Protein AF-A0A026WXR7-F1 (afdb_monomer)

InterPro domains:
  IPR016158 Cullin homology domain [PS50069] (1-39)
  IPR036317 Cullin homology domain superfamily [SSF75632] (1-73)
  IPR045093 Cullin [PTHR11932] (1-74)
  IPR059120 Cullin-like, alpha+beta domain [PF26557] (1-73)

Foldseek 3Di:
DQQVVVCVVPQADWDFPQRSCVRS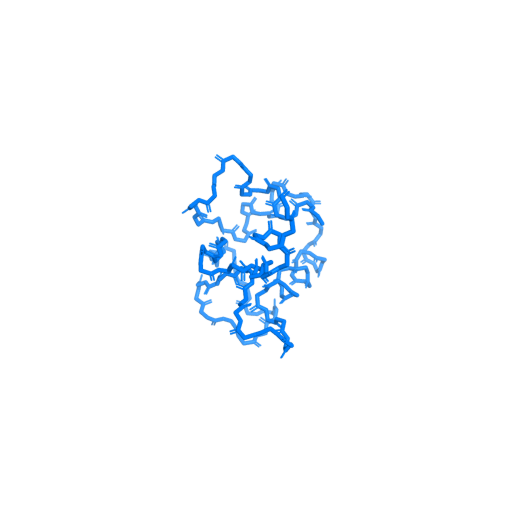VDDLVVSLVVVCCQDPVPVDPDGQKHWPPDDPGSVPRDRRIIIHGDPPPDPPPVPPVPDD

pLDDT: mean 80.13, std 14.53, range [41.78, 93.19]

Nearest PDB structures (foldseek):
  3dqv-assembly3_C-2  TM=9.835E-01  e=7.175E-10  Homo sapiens
  3dqv-assembly3_D  TM=9.850E-01  e=1.920E-09  Homo sapiens
  6v9i-assembly1_C  TM=9.336E-01  e=7.661E-10  Streptococcus sp. 'group G'
  7oni-assembly1_C  TM=9.618E-01  e=3.952E-09  Hom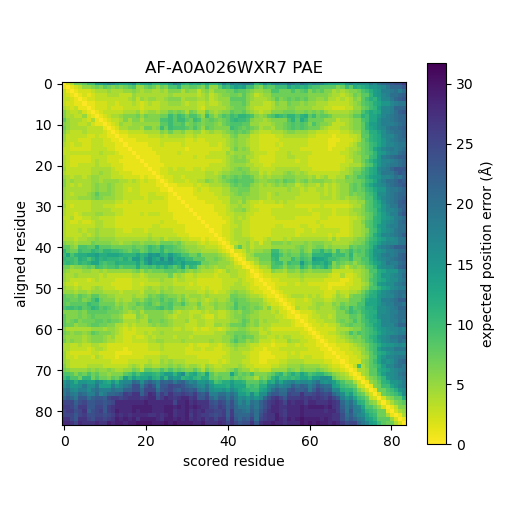o sapiens
  6g90-assembly1_Q  TM=2.739E-01  e=9.414E+00  Saccharomyces cerevisiae

Mean predicted aligned error: 7.79 Å

Sequence (84 aa):
MAVLFAWNQRPNEKISYENLRLATELPDPELRRTLWSLCAFPKLKRQLLLVEPHAATPKDFANDTRFWVNQEFAIVFVYFILSN

Solvent-accessible surface area (backbone atoms only — not comparable to full-atom values): 5168 Å² total; per-residue (Å²): 114,64,73,65,56,73,32,71,90,40,60,88,49,75,44,32,44,49,57,50,37,68,75,50,72,47,57,68,76,57,45,34,54,52,52,38,58,38,47,64,41,90,90,48,96,63,40,54,30,45,62,41,72,83,60,96,48,64,78,64,64,46,60,81,28,29,35,30,59,33,87,83,52,68,83,80,70,82,73,77,85,75,74,135

Organism: Ooceraea biroi (NCBI:txid2015173)

Secondary structure (DSSP, 8-state):
-HHHHTTSS-TT--EEHHHHHHHH---HHHHHHHHHHHH--TT-SS-SEEEES--SSTTS--TT-EEEE-TT-----TTSSS--

Structure (mmCIF, N/CA/C/O backbone):
data_AF-A0A026WXR7-F1
#
_entry.id   AF-A0A026WXR7-F1
#
loop_
_atom_site.group_PDB
_atom_site.id
_atom_site.type_symbol
_atom_site.label_atom_id
_atom_site.label_alt_id
_atom_site.label_comp_id
_atom_site.label_asym_id
_atom_site.label_entity_id
_atom_site.label_seq_id
_atom_site.pdbx_PDB_ins_code
_atom_site.Cartn_x
_atom_site.Cartn_y
_atom_site.Cartn_z
_atom_site.occupancy
_atom_site.B_iso_or_equiv
_atom_site.auth_seq_id
_atom_site.auth_comp_id
_atom_site.auth_asym_id
_atom_site.auth_atom_id
_atom_site.pdbx_PDB_model_num
ATOM 1 N N . MET A 1 1 ? 6.499 8.897 3.658 1.00 56.22 1 MET A N 1
ATOM 2 C CA . MET A 1 1 ? 5.470 9.949 3.484 1.00 56.22 1 MET A CA 1
ATOM 3 C C . MET A 1 1 ? 4.889 9.976 2.071 1.00 56.22 1 MET A C 1
ATOM 5 O O . MET A 1 1 ? 3.673 9.953 1.975 1.00 56.22 1 MET A O 1
ATOM 9 N N . ALA A 1 2 ? 5.695 9.941 0.999 1.00 71.12 2 ALA A N 1
ATOM 10 C CA . ALA A 1 2 ? 5.222 10.018 -0.398 1.00 71.12 2 ALA A CA 1
ATOM 11 C C . ALA A 1 2 ? 4.048 9.080 -0.757 1.00 71.12 2 ALA A C 1
ATOM 13 O O . ALA A 1 2 ? 3.102 9.503 -1.409 1.00 71.12 2 ALA A O 1
ATOM 14 N N . VAL A 1 3 ? 4.059 7.837 -0.266 1.00 80.00 3 VAL A N 1
ATOM 15 C CA . VAL A 1 3 ? 3.018 6.839 -0.579 1.00 80.00 3 VAL A CA 1
ATOM 16 C C . VAL A 1 3 ? 1.619 7.275 -0.125 1.00 80.00 3 VAL A C 1
ATOM 18 O O . VAL A 1 3 ? 0.666 7.105 -0.870 1.00 80.00 3 VAL A O 1
ATOM 21 N N . LEU A 1 4 ? 1.475 7.894 1.052 1.00 81.00 4 LEU A N 1
ATOM 22 C CA . LEU A 1 4 ? 0.160 8.337 1.543 1.00 81.00 4 LEU A CA 1
ATOM 23 C C . LEU A 1 4 ? -0.368 9.564 0.794 1.00 81.00 4 LEU A C 1
ATOM 25 O O . LEU A 1 4 ? -1.579 9.725 0.661 1.00 81.00 4 LEU A O 1
ATOM 29 N N . PHE A 1 5 ? 0.524 10.397 0.249 1.00 81.62 5 PHE A N 1
ATOM 30 C CA . PHE A 1 5 ? 0.125 11.552 -0.555 1.00 81.62 5 PHE A CA 1
ATOM 31 C C . PHE A 1 5 ? -0.600 11.158 -1.845 1.00 81.62 5 PHE A C 1
ATOM 33 O O . PHE A 1 5 ? -1.416 11.944 -2.324 1.00 81.62 5 PHE A O 1
ATOM 40 N N . ALA A 1 6 ? -0.391 9.937 -2.355 1.00 83.94 6 ALA A N 1
ATOM 41 C CA . ALA A 1 6 ? -1.115 9.424 -3.519 1.00 83.94 6 ALA A CA 1
ATOM 42 C C . ALA A 1 6 ? -2.644 9.411 -3.315 1.00 83.94 6 ALA A C 1
ATOM 44 O O . ALA A 1 6 ? -3.396 9.549 -4.277 1.00 83.94 6 ALA A O 1
ATOM 45 N N . TRP A 1 7 ? -3.110 9.327 -2.063 1.00 86.06 7 TRP A N 1
ATOM 46 C CA . TRP A 1 7 ? -4.533 9.360 -1.712 1.00 86.06 7 TRP A CA 1
ATOM 47 C C . TRP A 1 7 ? -5.040 10.733 -1.256 1.00 86.06 7 TRP A C 1
ATOM 49 O O . TRP A 1 7 ? -6.227 10.872 -0.981 1.00 86.06 7 TRP A O 1
ATOM 59 N N . ASN A 1 8 ? -4.198 11.771 -1.213 1.00 80.88 8 ASN A N 1
ATOM 60 C CA . ASN A 1 8 ? -4.596 13.080 -0.678 1.00 80.88 8 ASN A CA 1
ATOM 61 C C . ASN A 1 8 ? -5.706 13.753 -1.509 1.00 80.88 8 ASN A C 1
ATOM 63 O O . ASN A 1 8 ? -6.618 14.364 -0.964 1.00 80.88 8 ASN A O 1
ATOM 67 N N . GLN A 1 9 ? -5.659 13.609 -2.837 1.00 72.88 9 GLN A N 1
ATOM 68 C CA . GLN A 1 9 ? -6.697 14.128 -3.741 1.00 72.88 9 GLN A CA 1
ATOM 69 C C . GLN A 1 9 ? -7.811 13.107 -4.028 1.00 72.88 9 GLN A C 1
ATOM 71 O O . GLN A 1 9 ? -8.816 13.450 -4.647 1.00 72.88 9 GLN A O 1
ATOM 76 N N . ARG A 1 10 ? -7.627 11.843 -3.620 1.00 83.50 10 ARG A N 1
ATOM 77 C CA . ARG A 1 10 ? -8.468 10.688 -3.984 1.00 83.50 10 ARG A CA 1
ATOM 78 C C . ARG A 1 10 ? -8.587 9.699 -2.808 1.00 83.50 10 ARG A C 1
ATOM 80 O O . ARG A 1 10 ? -8.157 8.552 -2.925 1.00 83.50 10 ARG A O 1
ATOM 87 N N . PRO A 1 11 ? -9.161 10.102 -1.661 1.00 80.06 11 PRO A N 1
ATOM 88 C CA . PRO A 1 11 ? -9.104 9.314 -0.423 1.00 80.06 11 PRO A CA 1
ATOM 89 C C . PRO A 1 11 ? -9.831 7.963 -0.501 1.00 80.06 11 PRO A C 1
ATOM 91 O O . PRO A 1 11 ? -9.462 7.022 0.199 1.00 80.06 11 PRO A O 1
ATOM 94 N N . ASN A 1 12 ? -10.834 7.847 -1.374 1.00 82.38 12 ASN A N 1
ATOM 95 C CA . ASN A 1 12 ? -11.677 6.654 -1.503 1.00 82.38 12 ASN A CA 1
ATOM 96 C C . ASN A 1 12 ? -11.275 5.743 -2.677 1.00 82.38 12 ASN A C 1
ATOM 98 O O . ASN A 1 12 ? -11.945 4.743 -2.933 1.00 82.38 12 ASN A O 1
ATOM 102 N N . GLU A 1 13 ? -10.225 6.091 -3.425 1.00 89.12 13 GLU A N 1
ATOM 103 C CA . GLU A 1 13 ? -9.848 5.376 -4.645 1.00 89.12 13 GLU A CA 1
ATOM 104 C C . GLU A 1 13 ? -8.894 4.209 -4.351 1.00 89.12 13 GLU A C 1
ATOM 106 O O . GLU A 1 13 ? -7.994 4.298 -3.510 1.00 89.12 13 GLU A O 1
ATOM 111 N N . LYS A 1 14 ? -9.077 3.099 -5.073 1.00 91.88 14 LYS A N 1
ATOM 112 C CA . LYS A 1 14 ? -8.143 1.970 -5.067 1.00 91.88 14 LYS A CA 1
ATOM 113 C C . LYS A 1 14 ? -7.051 2.219 -6.104 1.00 91.88 14 LYS A C 1
ATOM 115 O O . LYS A 1 14 ? -7.350 2.294 -7.292 1.00 91.88 14 LYS A O 1
ATOM 120 N N . ILE A 1 15 ? -5.798 2.294 -5.668 1.00 91.44 15 ILE A N 1
ATOM 121 C CA . ILE A 1 15 ? -4.646 2.551 -6.540 1.00 91.44 15 ILE A CA 1
ATOM 122 C C . ILE A 1 15 ? -3.844 1.256 -6.695 1.00 91.44 15 ILE A C 1
ATOM 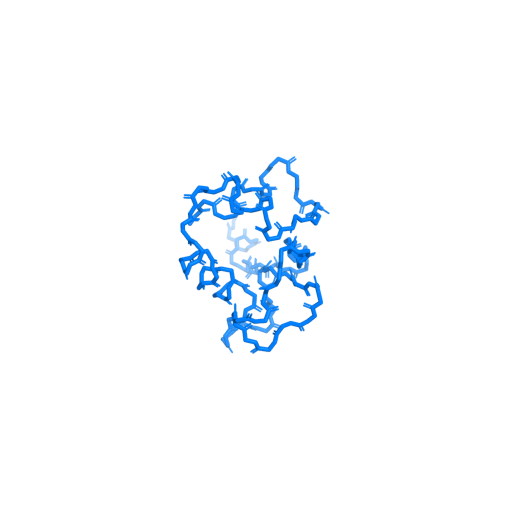124 O O . ILE A 1 15 ? -3.568 0.573 -5.708 1.00 91.44 15 ILE A O 1
ATOM 128 N N . SER A 1 16 ? -3.495 0.896 -7.930 1.00 93.19 16 SER A N 1
ATOM 129 C CA . SER A 1 16 ? -2.661 -0.276 -8.213 1.00 93.19 16 SER A CA 1
ATOM 130 C C . SER A 1 16 ? -1.211 -0.067 -7.771 1.00 93.19 16 SER A C 1
ATOM 132 O O . SER A 1 16 ? -0.730 1.066 -7.677 1.00 93.19 16 SER A O 1
ATOM 134 N N . TYR A 1 17 ? -0.491 -1.164 -7.536 1.00 91.69 17 TYR A N 1
ATOM 135 C CA . TYR A 1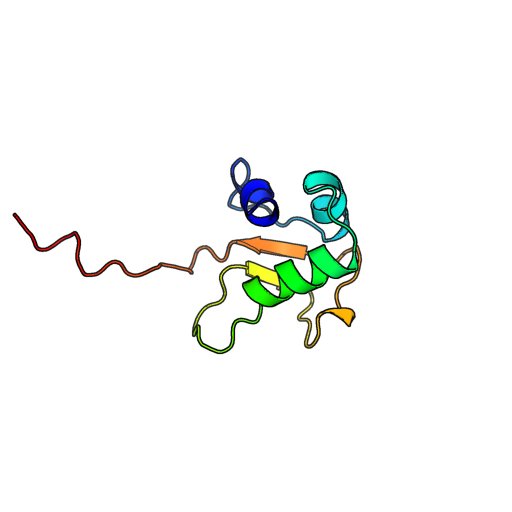 17 ? 0.938 -1.140 -7.233 1.00 91.69 17 TYR A CA 1
ATOM 136 C C . TYR A 1 17 ? 1.732 -0.382 -8.306 1.00 91.69 17 TYR A C 1
ATOM 138 O O . TYR A 1 17 ? 2.567 0.461 -7.980 1.00 91.69 17 TYR A O 1
ATOM 146 N N . GLU A 1 18 ? 1.423 -0.633 -9.581 1.00 91.94 18 GLU A N 1
ATOM 147 C CA . GLU A 1 18 ? 2.044 0.055 -10.715 1.00 91.94 18 GLU A CA 1
ATOM 148 C C . GLU A 1 18 ? 1.828 1.574 -10.656 1.00 91.94 18 GLU A C 1
ATOM 150 O O . GLU A 1 18 ? 2.785 2.342 -10.734 1.00 91.94 18 GLU A O 1
ATOM 155 N N . ASN A 1 19 ? 0.593 2.022 -10.425 1.00 90.56 19 ASN A N 1
ATOM 156 C CA . ASN A 1 19 ? 0.285 3.449 -10.342 1.00 90.56 19 ASN A CA 1
ATOM 157 C C . ASN A 1 19 ? 0.958 4.111 -9.136 1.00 90.56 19 ASN A C 1
ATOM 159 O O . ASN A 1 19 ? 1.408 5.250 -9.236 1.00 90.56 19 ASN A O 1
ATOM 163 N N . LEU A 1 20 ? 1.069 3.409 -8.005 1.00 89.94 20 LEU A 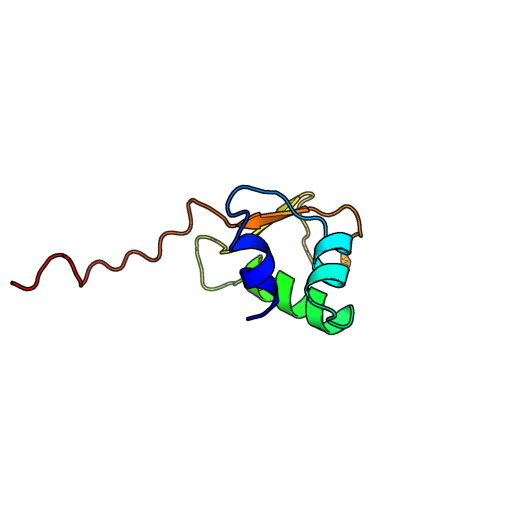N 1
ATOM 164 C CA . LEU A 1 20 ? 1.805 3.911 -6.842 1.00 89.94 20 LEU A CA 1
ATOM 165 C C . LEU A 1 20 ? 3.291 4.047 -7.132 1.00 89.94 20 LEU A C 1
ATOM 167 O O . LEU A 1 20 ? 3.907 5.022 -6.707 1.00 89.94 20 LEU A O 1
ATOM 171 N N . ARG A 1 21 ? 3.869 3.106 -7.878 1.00 89.75 21 ARG A N 1
ATOM 172 C CA . ARG A 1 21 ? 5.260 3.193 -8.317 1.00 89.75 21 ARG A CA 1
ATOM 173 C C . ARG A 1 21 ? 5.484 4.403 -9.219 1.00 89.75 21 ARG A C 1
ATOM 175 O O . ARG A 1 21 ? 6.440 5.137 -8.995 1.00 89.75 21 ARG A O 1
ATOM 182 N N . LEU A 1 22 ? 4.583 4.645 -10.171 1.00 88.69 22 LEU A N 1
ATOM 183 C CA . LEU A 1 22 ? 4.637 5.820 -11.044 1.00 88.69 22 LEU A CA 1
ATOM 184 C C . LEU A 1 22 ? 4.462 7.131 -10.265 1.00 88.69 22 LEU A C 1
ATOM 186 O O . LEU A 1 22 ? 5.197 8.079 -10.497 1.00 88.69 22 LEU A O 1
ATOM 190 N N . ALA A 1 23 ? 3.522 7.184 -9.319 1.00 86.50 23 ALA A N 1
ATOM 191 C CA . ALA A 1 23 ? 3.213 8.402 -8.571 1.00 86.50 23 ALA A CA 1
ATOM 192 C C . ALA A 1 23 ? 4.262 8.759 -7.506 1.00 86.50 23 ALA A C 1
ATOM 194 O O . ALA A 1 23 ? 4.405 9.924 -7.148 1.00 86.50 23 ALA A O 1
ATOM 195 N N . THR A 1 24 ? 4.948 7.759 -6.948 1.00 86.31 24 THR A N 1
ATOM 196 C CA . THR A 1 24 ? 5.916 7.964 -5.858 1.00 86.31 24 THR A CA 1
ATOM 197 C C . THR A 1 24 ? 7.360 8.012 -6.340 1.00 86.31 24 THR A C 1
ATOM 199 O O . THR A 1 24 ? 8.220 8.410 -5.560 1.00 86.31 24 THR A O 1
ATOM 202 N N . GLU A 1 25 ? 7.621 7.580 -7.581 1.00 87.25 25 GLU A N 1
ATOM 203 C CA . GLU A 1 25 ? 8.957 7.434 -8.183 1.00 87.25 25 GLU A CA 1
ATOM 204 C C . GLU A 1 25 ? 9.940 6.615 -7.322 1.00 87.25 25 GLU A C 1
ATOM 206 O O . GLU A 1 25 ? 11.158 6.669 -7.498 1.00 87.25 25 GLU A O 1
ATOM 211 N N . LEU A 1 26 ? 9.414 5.817 -6.386 1.00 85.88 26 LEU A N 1
ATOM 212 C CA . LEU A 1 26 ? 10.220 5.006 -5.486 1.00 85.88 26 LEU A CA 1
ATOM 213 C C . LEU A 1 26 ? 10.699 3.724 -6.179 1.00 85.88 26 LEU A C 1
ATOM 215 O O . LEU A 1 26 ? 9.954 3.107 -6.950 1.00 85.88 26 LEU A O 1
ATOM 219 N N . PRO A 1 27 ? 11.912 3.248 -5.852 1.00 88.88 27 PRO A N 1
ATOM 220 C CA . PRO A 1 27 ? 12.377 1.953 -6.317 1.00 88.88 27 PRO A CA 1
ATOM 221 C C . PRO A 1 27 ? 11.526 0.817 -5.723 1.00 88.88 27 PRO A C 1
ATOM 223 O O . PRO A 1 27 ? 11.179 0.822 -4.540 1.00 88.88 27 PRO A O 1
ATOM 226 N N . ASP A 1 28 ? 11.248 -0.205 -6.539 1.00 88.00 28 ASP A N 1
ATOM 227 C CA . ASP A 1 28 ? 10.454 -1.400 -6.200 1.00 88.00 28 ASP A CA 1
ATOM 228 C C . ASP A 1 28 ? 10.688 -1.959 -4.777 1.00 88.00 28 ASP A C 1
ATOM 230 O O . ASP A 1 28 ? 9.718 -2.118 -4.025 1.00 88.00 28 ASP A O 1
ATOM 234 N N . PRO A 1 29 ? 11.939 -2.239 -4.346 1.00 89.19 29 PRO A N 1
ATOM 235 C CA . PRO A 1 29 ? 12.193 -2.804 -3.020 1.00 89.19 29 PRO A CA 1
ATOM 236 C C . PRO A 1 29 ? 11.822 -1.858 -1.872 1.00 89.19 29 PRO A C 1
ATOM 238 O O . PRO A 1 29 ? 11.412 -2.322 -0.806 1.00 89.19 29 PRO A O 1
ATOM 241 N N . GLU A 1 30 ? 11.944 -0.547 -2.070 1.00 89.69 30 GLU A N 1
ATOM 242 C CA . GLU A 1 30 ? 11.595 0.455 -1.064 1.00 89.69 30 GLU A CA 1
ATOM 243 C C . GLU A 1 30 ? 10.081 0.6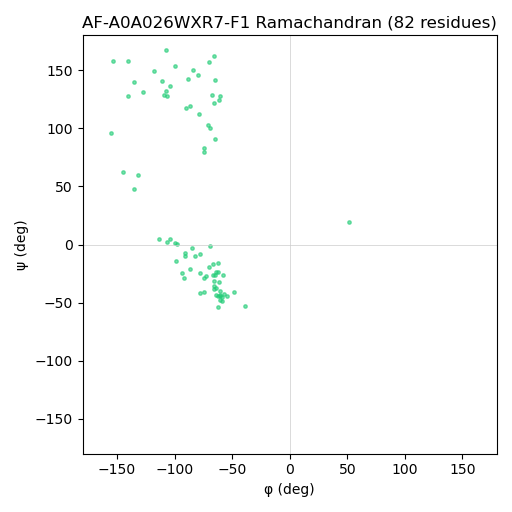62 -0.999 1.00 89.69 30 GLU A C 1
ATOM 245 O O . GLU A 1 30 ? 9.504 0.671 0.093 1.00 89.69 30 GLU A O 1
ATOM 250 N N . LEU A 1 31 ? 9.415 0.710 -2.157 1.00 90.06 31 LEU A N 1
ATOM 251 C CA . LEU A 1 31 ? 7.960 0.801 -2.240 1.00 90.06 31 LEU A CA 1
ATOM 252 C C . LEU A 1 31 ? 7.287 -0.412 -1.584 1.00 90.06 31 LEU A C 1
ATOM 254 O O . LEU A 1 31 ? 6.367 -0.242 -0.785 1.00 90.06 31 LEU A O 1
ATOM 258 N N . ARG A 1 32 ? 7.780 -1.632 -1.846 1.00 90.81 32 ARG A N 1
ATOM 259 C CA . ARG A 1 32 ? 7.250 -2.869 -1.236 1.00 90.81 32 ARG A CA 1
ATOM 260 C C . ARG A 1 32 ? 7.376 -2.862 0.279 1.00 90.81 32 ARG A C 1
ATOM 262 O O . ARG A 1 32 ? 6.401 -3.154 0.968 1.00 90.81 32 ARG A O 1
ATOM 269 N N . ARG A 1 33 ? 8.555 -2.517 0.811 1.00 88.50 33 ARG A N 1
ATOM 270 C CA . ARG A 1 33 ? 8.763 -2.403 2.267 1.00 88.50 33 ARG A CA 1
ATOM 271 C C . ARG A 1 33 ? 7.852 -1.346 2.878 1.00 88.50 33 ARG A C 1
ATOM 273 O O . ARG A 1 33 ? 7.256 -1.594 3.923 1.00 88.50 33 ARG A O 1
ATOM 280 N N . THR A 1 34 ? 7.723 -0.200 2.213 1.00 90.12 34 THR A N 1
ATOM 281 C CA . THR A 1 34 ? 6.868 0.894 2.677 1.00 90.12 34 THR A CA 1
ATOM 282 C C . THR A 1 34 ? 5.407 0.460 2.726 1.00 90.12 34 THR A C 1
ATOM 284 O O . THR A 1 34 ? 4.804 0.536 3.791 1.00 90.12 34 THR A O 1
ATOM 287 N N . LEU A 1 35 ? 4.852 -0.072 1.633 1.00 90.31 35 LEU A N 1
ATOM 288 C CA . LEU A 1 35 ? 3.470 -0.560 1.598 1.00 90.31 35 LEU A CA 1
ATOM 289 C C . LEU A 1 35 ? 3.233 -1.655 2.638 1.00 90.31 35 LEU A C 1
ATOM 291 O O . LEU A 1 35 ? 2.281 -1.570 3.406 1.00 90.31 35 LEU A O 1
ATOM 295 N N . TRP A 1 36 ? 4.148 -2.621 2.756 1.00 89.94 36 TRP A N 1
ATOM 296 C CA . TRP A 1 36 ? 4.045 -3.674 3.765 1.00 89.94 36 TRP A CA 1
ATOM 297 C C . TRP A 1 36 ? 3.963 -3.120 5.190 1.00 89.94 36 TRP A C 1
ATOM 299 O O . TRP A 1 36 ? 3.120 -3.553 5.970 1.00 89.94 36 TRP A O 1
ATOM 309 N N . SER A 1 37 ? 4.776 -2.113 5.521 1.00 87.69 37 SER A N 1
ATOM 310 C CA . SER A 1 37 ? 4.729 -1.476 6.844 1.00 87.69 37 SER A CA 1
ATOM 311 C C . SER A 1 37 ? 3.391 -0.786 7.149 1.00 87.69 37 SER A C 1
ATOM 313 O O . SER A 1 37 ? 3.044 -0.642 8.319 1.00 87.69 37 SER A O 1
ATOM 315 N N . LEU A 1 38 ? 2.633 -0.393 6.118 1.00 87.12 38 LEU A N 1
ATOM 316 C CA . LEU A 1 38 ? 1.327 0.264 6.240 1.00 87.12 38 LEU A CA 1
ATOM 317 C C . LEU A 1 38 ? 0.149 -0.729 6.239 1.00 87.12 38 LEU A C 1
ATOM 319 O O . LEU A 1 38 ? -0.893 -0.435 6.829 1.00 87.12 38 LEU A O 1
ATOM 323 N N . CYS A 1 39 ? 0.311 -1.880 5.579 1.00 87.81 39 CYS A N 1
ATOM 324 C CA . CYS A 1 39 ? -0.705 -2.931 5.454 1.00 87.81 39 CYS A CA 1
ATOM 325 C C . CYS A 1 39 ? -0.593 -4.031 6.520 1.00 87.81 39 CYS A C 1
ATOM 327 O O . CYS A 1 39 ? -1.567 -4.729 6.773 1.00 87.81 39 CYS A O 1
ATOM 329 N N . ALA A 1 40 ? 0.591 -4.241 7.097 1.00 83.12 40 ALA A N 1
ATOM 330 C CA . ALA A 1 40 ? 0.896 -5.381 7.961 1.00 83.12 40 ALA A CA 1
ATOM 331 C C . ALA A 1 40 ? 1.665 -4.949 9.217 1.00 83.12 40 ALA A C 1
ATOM 333 O O . ALA A 1 40 ? 2.689 -5.526 9.587 1.00 83.12 40 ALA A O 1
ATOM 334 N N . PHE A 1 41 ? 1.180 -3.906 9.888 1.00 80.19 41 PHE A N 1
ATOM 335 C CA . PHE A 1 41 ? 1.754 -3.425 11.133 1.00 80.19 41 PHE A CA 1
ATOM 336 C C . PHE A 1 41 ? 1.304 -4.311 12.312 1.00 80.19 41 PHE A C 1
ATOM 338 O O . PHE A 1 41 ? 0.129 -4.282 12.691 1.00 80.19 41 PHE A O 1
ATOM 345 N N . PRO A 1 42 ? 2.209 -5.079 12.947 1.00 73.50 42 PRO A N 1
ATOM 346 C CA . PRO A 1 42 ? 1.836 -6.138 13.891 1.00 73.50 42 PRO A CA 1
ATOM 347 C C . PRO A 1 42 ? 1.255 -5.622 15.215 1.00 73.50 42 PRO A C 1
ATOM 349 O O . PRO A 1 42 ? 0.595 -6.365 15.934 1.00 73.50 42 PRO A O 1
ATOM 352 N N . LYS A 1 43 ? 1.493 -4.351 15.559 1.00 70.81 43 LYS A N 1
ATOM 353 C CA . LYS A 1 43 ? 1.005 -3.737 16.807 1.00 70.81 43 LYS A CA 1
ATOM 354 C C . LYS A 1 43 ? -0.359 -3.055 16.661 1.00 70.81 43 LYS A C 1
ATOM 356 O O . LYS A 1 43 ? -0.910 -2.596 17.658 1.00 70.81 43 LYS A O 1
ATOM 361 N N . LEU A 1 44 ? -0.895 -2.950 15.444 1.00 70.12 44 LEU A N 1
ATOM 362 C CA . LEU A 1 44 ? -2.155 -2.264 15.173 1.00 70.12 44 LEU A CA 1
ATOM 363 C C . LEU A 1 44 ? -3.260 -3.283 14.882 1.00 70.12 44 LEU A C 1
ATOM 365 O O . LEU A 1 44 ? -3.126 -4.128 14.003 1.00 70.12 44 LEU A O 1
ATOM 369 N N . LYS A 1 45 ? -4.388 -3.168 15.597 1.00 70.56 45 LYS A N 1
ATOM 370 C CA . LYS A 1 45 ? -5.592 -3.981 15.336 1.00 70.56 45 LYS A CA 1
ATOM 371 C C . LYS A 1 45 ? -6.240 -3.663 13.985 1.00 70.56 45 LYS A C 1
ATOM 373 O O . LYS A 1 45 ? -6.935 -4.505 13.432 1.00 70.56 45 LYS A O 1
ATOM 378 N N . ARG A 1 46 ? -6.042 -2.444 13.479 1.00 77.50 46 ARG A N 1
ATOM 379 C CA . ARG A 1 46 ? -6.532 -1.979 12.178 1.00 77.50 46 ARG A CA 1
ATOM 380 C C . ARG A 1 46 ? -5.366 -1.412 11.394 1.00 77.50 46 ARG A C 1
ATOM 382 O O . ARG A 1 46 ? -4.609 -0.613 11.928 1.00 77.50 46 ARG A O 1
ATOM 389 N N . GLN A 1 47 ? -5.233 -1.842 10.151 1.00 84.44 47 GLN A N 1
ATOM 390 C CA . GLN A 1 47 ? -4.158 -1.418 9.261 1.00 84.44 47 GLN A CA 1
ATOM 391 C C . GLN A 1 47 ? -4.532 -0.095 8.595 1.00 84.44 47 GLN A C 1
ATOM 393 O O . GLN A 1 47 ? -5.721 0.179 8.418 1.00 84.44 47 GLN A O 1
ATOM 398 N N . LEU A 1 48 ? -3.534 0.726 8.259 1.00 85.50 48 LEU A N 1
ATOM 399 C CA . LEU A 1 48 ? -3.763 2.030 7.630 1.00 85.50 48 LEU A CA 1
ATOM 400 C C . LEU A 1 48 ? -4.159 1.867 6.159 1.00 85.50 48 LEU A C 1
ATOM 402 O O . LEU A 1 48 ? -5.049 2.561 5.674 1.00 85.50 48 LEU A O 1
ATOM 406 N N . LEU A 1 49 ? -3.499 0.940 5.463 1.00 88.38 49 LEU A N 1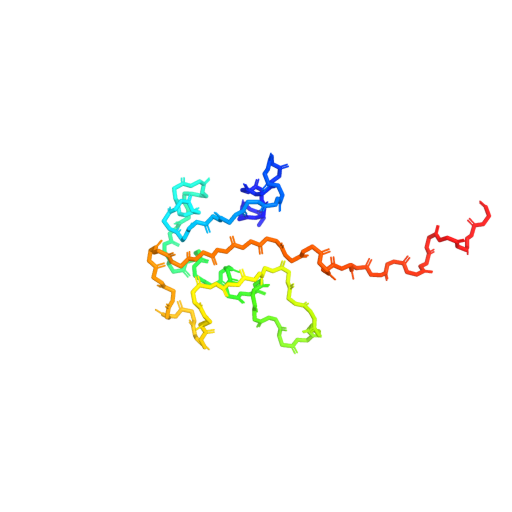
ATOM 407 C CA . LEU A 1 49 ? -3.822 0.569 4.091 1.00 88.38 49 LEU A CA 1
ATOM 408 C C . LEU A 1 49 ? -4.395 -0.846 4.050 1.00 88.38 49 LEU A C 1
ATOM 410 O O . LEU A 1 49 ? -3.908 -1.749 4.730 1.00 88.38 49 LEU A O 1
ATOM 414 N N . LEU A 1 50 ? -5.403 -1.036 3.210 1.00 89.44 50 LEU A N 1
ATOM 415 C CA . LEU A 1 50 ? -5.933 -2.343 2.838 1.00 89.44 50 LEU A CA 1
ATOM 416 C C . LEU A 1 50 ? -5.367 -2.748 1.476 1.00 89.44 50 LEU A C 1
ATOM 418 O O . LEU A 1 50 ? -4.980 -1.887 0.684 1.00 89.44 50 LEU A O 1
ATOM 422 N N . VAL A 1 51 ? -5.294 -4.056 1.229 1.00 91.62 51 VAL A N 1
ATOM 423 C CA . VAL A 1 51 ? -4.705 -4.637 0.019 1.00 91.62 51 VAL A CA 1
ATOM 424 C C . VAL A 1 51 ? -5.593 -5.743 -0.549 1.00 91.62 51 VAL A C 1
ATOM 426 O O . VAL A 1 51 ? -6.158 -6.538 0.204 1.00 91.62 51 VAL A O 1
ATOM 429 N N . GLU A 1 52 ? -5.710 -5.792 -1.875 1.00 90.69 52 GLU A N 1
ATOM 430 C CA . GLU A 1 52 ? -6.435 -6.824 -2.620 1.00 90.69 52 GLU A CA 1
ATOM 431 C C . GLU A 1 52 ? -5.671 -7.196 -3.902 1.00 90.69 52 GLU A C 1
ATOM 433 O O . GLU A 1 52 ? -5.341 -6.294 -4.677 1.00 90.69 52 GLU A O 1
ATOM 438 N N . PRO A 1 53 ? -5.399 -8.489 -4.166 1.00 87.75 53 PRO A N 1
ATOM 439 C CA . PRO A 1 53 ? -5.696 -9.655 -3.324 1.00 87.75 53 PRO A CA 1
ATOM 440 C C . PRO A 1 53 ? -4.907 -9.657 -2.001 1.00 87.75 53 PRO A C 1
ATOM 442 O O . PRO A 1 53 ? -3.926 -8.932 -1.844 1.00 87.75 53 PRO A O 1
ATOM 445 N N . HIS A 1 54 ? -5.359 -10.452 -1.024 1.00 84.00 54 HIS A N 1
ATOM 446 C CA . HIS A 1 54 ? -4.674 -10.559 0.266 1.00 84.00 54 HIS A CA 1
ATOM 447 C C . HIS A 1 54 ? -3.252 -11.104 0.072 1.00 84.00 54 HIS A C 1
ATOM 449 O O . HIS A 1 54 ? -3.071 -12.185 -0.484 1.00 84.00 54 HIS A O 1
ATOM 455 N N . ALA A 1 55 ? -2.258 -10.361 0.554 1.00 84.94 55 ALA A N 1
ATOM 456 C CA . ALA A 1 55 ? -0.849 -10.720 0.465 1.00 84.94 55 ALA A CA 1
ATOM 457 C C . ALA A 1 55 ? -0.314 -11.111 1.848 1.00 84.94 55 ALA A C 1
ATOM 459 O O . ALA A 1 55 ? -0.451 -10.347 2.805 1.00 84.94 55 ALA A O 1
ATOM 460 N N . ALA A 1 56 ? 0.326 -12.278 1.945 1.00 81.94 56 ALA A N 1
ATOM 461 C CA . ALA A 1 56 ? 0.954 -12.749 3.181 1.00 81.94 56 ALA A CA 1
ATOM 462 C C . ALA A 1 56 ? 2.391 -12.228 3.337 1.00 81.94 56 ALA A C 1
ATOM 464 O O . ALA A 1 56 ? 2.925 -12.194 4.448 1.00 81.94 56 ALA A O 1
ATOM 465 N N . THR A 1 57 ? 3.024 -11.819 2.235 1.00 85.75 57 THR A N 1
ATOM 466 C CA . THR A 1 57 ? 4.380 -11.271 2.223 1.00 85.75 57 THR A CA 1
ATOM 467 C C . THR A 1 57 ? 4.510 -10.089 1.249 1.00 85.75 57 THR A C 1
ATOM 469 O O . THR A 1 57 ? 3.772 -10.007 0.266 1.00 85.75 57 THR A O 1
ATOM 472 N N . PRO A 1 58 ? 5.508 -9.195 1.424 1.00 84.19 58 PRO A N 1
ATOM 473 C CA . PRO A 1 58 ? 5.764 -8.098 0.480 1.00 84.19 58 PRO A CA 1
ATOM 474 C C . PRO A 1 58 ? 6.137 -8.561 -0.940 1.00 84.19 58 PRO A C 1
ATOM 476 O O . PRO A 1 58 ? 6.163 -7.755 -1.875 1.00 84.19 58 PRO A O 1
ATOM 479 N N . LYS A 1 59 ? 6.515 -9.836 -1.099 1.00 86.19 59 LYS A N 1
ATOM 480 C CA . LYS A 1 59 ? 6.864 -10.428 -2.396 1.00 86.19 59 LYS A CA 1
ATOM 481 C C . LYS A 1 59 ? 5.622 -10.768 -3.214 1.00 86.19 59 LYS A C 1
ATOM 483 O O . LYS A 1 59 ? 5.704 -10.740 -4.435 1.00 86.19 59 LYS A O 1
ATOM 488 N N . ASP A 1 60 ? 4.491 -10.986 -2.549 1.00 87.38 60 ASP A N 1
ATOM 489 C CA . ASP A 1 60 ? 3.234 -11.375 -3.192 1.00 87.38 60 ASP A CA 1
ATOM 490 C C . ASP A 1 60 ? 2.526 -10.190 -3.865 1.00 87.38 60 ASP A C 1
ATOM 492 O O . ASP A 1 60 ? 1.555 -10.383 -4.588 1.00 87.38 60 ASP A O 1
ATOM 496 N N . PHE A 1 61 ? 3.010 -8.957 -3.666 1.00 88.00 61 PHE A N 1
ATOM 497 C CA . PHE A 1 61 ? 2.493 -7.798 -4.390 1.00 88.00 61 PHE A CA 1
ATOM 498 C C . PHE A 1 61 ? 2.807 -7.911 -5.886 1.00 88.00 61 PHE A C 1
ATOM 500 O O . PHE A 1 61 ? 3.974 -7.974 -6.291 1.00 88.00 61 PHE A O 1
ATOM 507 N N . ALA A 1 62 ? 1.755 -7.887 -6.692 1.00 89.69 62 ALA A N 1
ATOM 508 C CA . ALA A 1 62 ? 1.792 -7.843 -8.144 1.00 89.69 62 ALA A CA 1
ATOM 509 C C . ALA A 1 62 ? 1.377 -6.452 -8.654 1.00 89.69 62 ALA A C 1
ATOM 511 O O . ALA A 1 62 ? 0.859 -5.627 -7.902 1.00 89.69 62 ALA A O 1
ATOM 512 N N . ASN A 1 63 ? 1.613 -6.171 -9.936 1.00 89.44 63 ASN A N 1
ATOM 513 C CA . ASN A 1 63 ? 1.343 -4.851 -10.524 1.00 89.44 63 ASN A CA 1
ATOM 514 C C . ASN A 1 63 ? -0.142 -4.460 -10.465 1.00 89.44 63 ASN A C 1
ATOM 516 O O . ASN A 1 63 ? -0.468 -3.287 -10.291 1.00 89.44 63 ASN A O 1
ATOM 520 N N . ASP A 1 64 ? -1.027 -5.450 -10.556 1.00 91.44 64 ASP A N 1
ATOM 521 C CA . ASP A 1 64 ? -2.481 -5.328 -10.473 1.00 91.44 64 ASP A CA 1
ATOM 522 C C . ASP A 1 64 ? -3.012 -5.282 -9.032 1.00 91.44 64 ASP A C 1
ATOM 524 O O . ASP A 1 64 ? -4.186 -4.966 -8.828 1.00 91.44 64 ASP A O 1
ATOM 528 N N . THR A 1 65 ? -2.160 -5.551 -8.035 1.00 92.56 65 THR A N 1
ATOM 529 C CA . THR A 1 65 ? -2.528 -5.488 -6.619 1.00 92.56 65 THR A CA 1
ATOM 530 C C . THR A 1 65 ? -2.964 -4.076 -6.269 1.00 92.56 65 THR A C 1
ATOM 532 O O . THR A 1 65 ? -2.259 -3.104 -6.544 1.00 92.56 65 THR A O 1
ATOM 535 N N . ARG A 1 66 ? -4.139 -3.956 -5.659 1.00 93.19 66 ARG A N 1
ATOM 536 C CA . ARG A 1 66 ? -4.775 -2.682 -5.340 1.00 93.19 66 ARG A CA 1
ATOM 537 C C . ARG A 1 66 ? -4.637 -2.373 -3.864 1.00 93.19 66 ARG A C 1
ATOM 539 O O . ARG A 1 66 ? -4.901 -3.225 -3.021 1.00 93.19 66 ARG A O 1
ATOM 546 N N . PHE A 1 67 ? -4.302 -1.127 -3.574 1.00 92.44 67 PHE A N 1
ATOM 547 C CA . PHE A 1 67 ? -4.207 -0.583 -2.230 1.00 92.44 67 PHE A CA 1
ATOM 548 C C . PHE A 1 67 ? -5.215 0.548 -2.062 1.00 92.44 67 PHE A C 1
ATOM 550 O O . PHE A 1 67 ? -5.539 1.251 -3.022 1.00 92.44 67 PHE A O 1
ATOM 557 N N . TRP A 1 68 ? -5.722 0.734 -0.851 1.00 90.88 68 TRP A N 1
ATOM 558 C CA . TRP A 1 68 ? -6.541 1.895 -0.513 1.00 90.88 68 TRP A CA 1
ATOM 559 C C . TRP A 1 68 ? -6.456 2.214 0.970 1.00 90.88 68 TRP A C 1
ATOM 561 O O . TRP A 1 68 ? -6.119 1.356 1.789 1.00 90.88 68 TRP A O 1
ATOM 571 N N . VAL A 1 69 ? -6.767 3.462 1.311 1.00 88.44 69 VAL A N 1
ATOM 572 C CA . VAL A 1 69 ? -6.825 3.905 2.703 1.00 88.44 69 VAL A CA 1
ATOM 573 C C . VAL A 1 69 ? -7.989 3.219 3.404 1.00 88.44 69 VAL A C 1
ATOM 575 O O . VAL A 1 69 ? -9.127 3.233 2.930 1.00 88.44 69 VAL A O 1
ATOM 578 N N . ASN A 1 70 ? -7.697 2.613 4.551 1.00 87.25 70 ASN A N 1
ATOM 579 C CA . ASN A 1 70 ? -8.715 2.065 5.422 1.00 87.25 70 ASN A CA 1
ATOM 580 C C . ASN A 1 70 ? -9.497 3.214 6.074 1.00 87.25 70 ASN A C 1
ATOM 582 O O . ASN A 1 70 ? -9.022 3.822 7.029 1.00 87.25 70 ASN A O 1
ATOM 586 N N . GLN A 1 71 ? -10.702 3.498 5.586 1.00 78.75 71 GLN A N 1
ATOM 587 C CA . GLN A 1 71 ? -11.550 4.563 6.137 1.00 78.75 71 GLN A CA 1
ATOM 588 C C . GLN A 1 71 ? -12.039 4.260 7.567 1.00 78.75 71 GLN A C 1
ATOM 590 O O . GLN A 1 71 ? -12.437 5.164 8.294 1.00 78.75 71 GLN A O 1
ATOM 595 N N . GLU A 1 72 ? -11.956 3.002 8.013 1.00 72.38 72 GLU A N 1
ATOM 596 C CA . GLU A 1 72 ? -12.227 2.615 9.403 1.00 72.38 72 GLU A CA 1
ATOM 597 C C . GLU A 1 72 ? -11.004 2.772 10.322 1.00 72.38 72 GLU A C 1
ATOM 599 O O . GLU A 1 72 ? -11.081 2.529 11.535 1.00 72.38 72 GLU A O 1
ATOM 604 N N . PHE A 1 73 ? -9.854 3.168 9.767 1.00 69.88 73 PHE A N 1
ATOM 605 C CA . PHE A 1 73 ? -8.682 3.529 10.546 1.00 69.88 73 PHE A CA 1
ATOM 606 C C . PHE A 1 73 ? -8.899 4.901 11.194 1.00 69.88 73 PHE A C 1
ATOM 608 O O . PHE A 1 73 ? -8.450 5.936 10.714 1.00 69.88 73 PHE A O 1
ATOM 615 N N . ALA A 1 74 ? -9.591 4.907 12.329 1.00 57.31 74 ALA A N 1
ATOM 616 C CA . ALA A 1 74 ? -9.616 6.049 13.228 1.00 57.31 74 ALA A CA 1
ATOM 617 C C . ALA A 1 74 ? -8.469 5.917 14.238 1.00 57.31 74 ALA A C 1
ATOM 619 O O . ALA A 1 74 ? -8.463 4.994 15.063 1.00 57.31 74 ALA A O 1
ATOM 620 N N . ILE A 1 75 ? -7.525 6.865 14.227 1.00 53.28 75 ILE A N 1
ATOM 621 C CA . ILE A 1 75 ? -6.764 7.166 15.442 1.00 53.28 75 ILE A CA 1
ATOM 622 C C . ILE A 1 75 ? -7.777 7.812 16.374 1.00 53.28 75 ILE A C 1
ATOM 624 O O . ILE A 1 75 ? -8.148 8.971 16.211 1.00 53.28 75 ILE A O 1
ATOM 628 N N . VAL A 1 76 ? -8.287 7.027 17.313 1.00 49.84 76 VAL A N 1
ATOM 629 C CA . VAL A 1 76 ? -9.140 7.532 18.379 1.00 49.84 76 VAL A CA 1
ATOM 630 C C . VAL A 1 76 ? -8.282 8.468 19.241 1.00 49.84 76 VAL A C 1
ATOM 632 O O . VAL A 1 76 ? -7.617 8.040 20.180 1.00 49.84 76 VAL A O 1
ATOM 635 N N . PHE A 1 77 ? -8.262 9.758 18.906 1.00 44.44 77 PHE A N 1
ATOM 636 C CA . PHE A 1 77 ? -7.816 10.813 19.811 1.00 44.44 77 PHE A CA 1
ATOM 637 C C . PHE A 1 77 ? -8.926 11.033 20.849 1.00 44.44 77 PHE A C 1
ATOM 639 O O . PHE A 1 77 ? -9.723 11.957 20.744 1.00 44.44 77 PHE A O 1
ATOM 64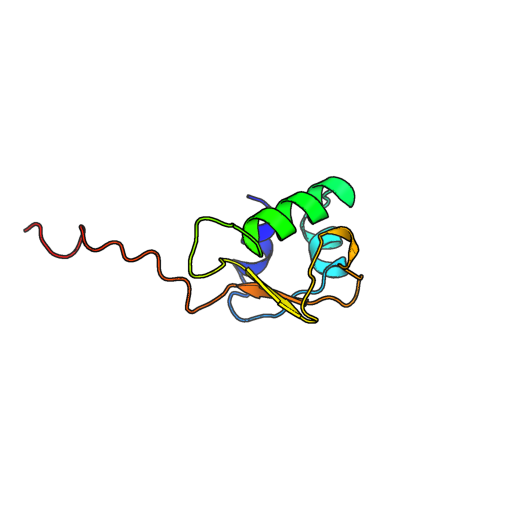6 N N . VAL A 1 78 ? -9.000 10.173 21.871 1.00 44.12 78 VAL A N 1
ATOM 647 C CA . VAL A 1 78 ? -9.928 10.350 23.014 1.00 44.12 78 VAL A CA 1
ATOM 648 C C . VAL A 1 78 ? -9.544 11.533 23.923 1.00 44.12 78 VAL A C 1
ATOM 650 O O . VAL A 1 78 ? -10.286 11.861 24.837 1.00 44.12 78 VAL A O 1
ATOM 653 N N . TYR A 1 79 ? -8.457 12.262 23.653 1.00 43.62 79 TYR A N 1
ATOM 654 C CA . TYR A 1 79 ? -7.998 13.348 24.533 1.00 43.62 79 TYR A CA 1
ATOM 655 C C . TYR A 1 79 ? -8.282 14.788 24.071 1.00 43.62 79 TYR A C 1
ATOM 657 O O . TYR A 1 79 ? -7.857 15.703 24.764 1.00 43.62 79 TYR A O 1
ATOM 665 N N . PHE A 1 80 ? -9.007 15.037 22.969 1.00 43.25 80 PHE A N 1
ATOM 666 C CA . PHE A 1 80 ? -9.272 16.423 22.514 1.00 43.25 80 PHE A CA 1
ATOM 667 C C . PHE A 1 80 ? -10.741 16.882 22.581 1.00 43.25 80 PHE A C 1
ATOM 669 O O . PHE A 1 80 ? -11.044 17.994 22.171 1.00 43.25 80 PHE A O 1
ATOM 676 N N . ILE A 1 81 ? -11.656 16.066 23.125 1.00 48.22 81 ILE A N 1
ATOM 677 C CA . ILE A 1 81 ? -13.061 16.472 23.379 1.00 48.22 81 ILE A CA 1
ATOM 678 C C . ILE A 1 81 ? -13.338 16.698 24.883 1.00 48.22 81 ILE A C 1
ATOM 680 O O . ILE A 1 81 ? -14.441 17.057 25.274 1.00 48.22 81 ILE A O 1
ATOM 684 N N . LEU A 1 82 ? -12.333 16.558 25.755 1.00 45.53 82 LEU A N 1
ATOM 685 C CA . LEU A 1 82 ? -12.475 16.821 27.193 1.00 45.53 82 LEU A CA 1
ATOM 686 C C . LEU A 1 82 ? -11.337 17.701 27.717 1.00 45.53 82 LEU A C 1
ATOM 688 O O . LEU A 1 82 ? -10.587 17.292 28.596 1.00 45.53 82 LEU A O 1
ATOM 692 N N . SER A 1 83 ? -11.193 18.909 27.176 1.00 45.50 83 SER A N 1
ATOM 693 C CA . SER A 1 83 ? -10.532 19.983 27.918 1.00 45.50 83 SER A CA 1
ATOM 694 C C . SER A 1 83 ? -11.004 21.346 27.408 1.00 45.50 83 SER A C 1
ATOM 696 O O . SER A 1 83 ? -10.456 21.851 26.438 1.00 45.50 83 SER A O 1
ATOM 698 N N . ASN A 1 84 ? -12.004 21.879 28.123 1.00 41.78 84 ASN A N 1
ATOM 699 C CA . ASN A 1 84 ? -12.512 23.262 28.160 1.00 41.78 84 AS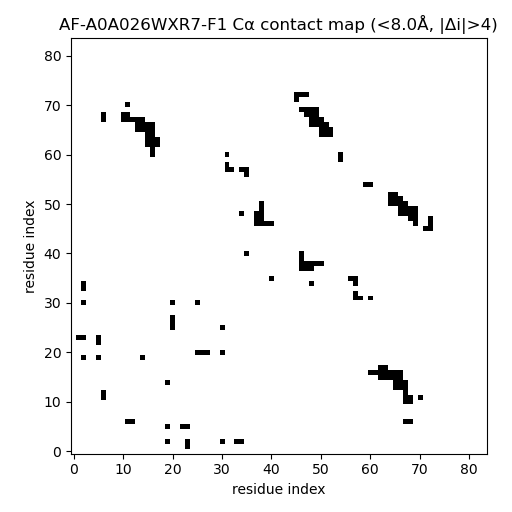N A CA 1
ATOM 700 C C . ASN A 1 84 ? -12.938 23.929 26.847 1.00 41.78 84 ASN A C 1
ATOM 702 O O . ASN A 1 84 ? -12.066 24.444 26.116 1.00 41.78 84 ASN A O 1
#

Radius of gyration: 14.23 Å; Cα contacts (8 Å, |Δi|>4): 90; chains: 1; bounding box: 25×36×39 Å